Protein AF-A0A951GS99-F1 (afdb_monomer_lite)

pLDDT: mean 84.49, std 18.95, range [44.09, 98.19]

Foldseek 3Di:
DPPCDDLVNLVVLLVVLVVVVVVVPQDPVRVVVSVVSNVVSVVSNVVVVVVVVVVVVVVVVVVVVVCVVVDDPPDPPPPDPDDDDDD

Radius of gyration: 30.51 Å; chains: 1; bounding box: 56×26×95 Å

Structure (mmCIF, N/CA/C/O backbone):
data_AF-A0A951GS99-F1
#
_entry.id   AF-A0A951GS99-F1
#
loop_
_atom_site.group_PDB
_atom_site.id
_atom_site.type_symbol
_atom_site.label_atom_id
_atom_site.label_alt_id
_atom_site.label_comp_id
_atom_site.label_asym_id
_atom_site.label_entity_id
_atom_site.label_seq_id
_atom_site.pdbx_PDB_ins_code
_atom_site.Cartn_x
_atom_site.Cartn_y
_atom_site.Cartn_z
_atom_site.occupancy
_atom_site.B_iso_or_equiv
_atom_site.auth_seq_id
_atom_site.auth_comp_id
_atom_site.auth_asym_id
_atom_site.auth_atom_id
_atom_site.pdbx_PDB_model_num
ATOM 1 N N . MET A 1 1 ? 18.393 8.921 0.876 1.00 44.09 1 MET A N 1
ATOM 2 C CA . MET A 1 1 ? 16.971 8.630 0.606 1.00 44.09 1 MET A CA 1
ATOM 3 C C . MET A 1 1 ? 16.263 8.684 1.943 1.00 44.09 1 MET A C 1
ATOM 5 O O . MET A 1 1 ? 16.842 8.215 2.909 1.00 44.09 1 MET A O 1
ATOM 9 N N . ASN A 1 2 ? 15.139 9.392 2.039 1.00 44.38 2 ASN A N 1
ATOM 10 C CA . ASN A 1 2 ? 14.439 9.559 3.310 1.00 44.38 2 ASN A CA 1
ATOM 11 C C . ASN A 1 2 ? 13.664 8.264 3.610 1.00 44.38 2 ASN A C 1
ATOM 13 O O . ASN A 1 2 ? 12.672 7.998 2.937 1.00 44.38 2 ASN A O 1
ATOM 17 N N . ASP A 1 3 ? 14.134 7.459 4.567 1.00 56.59 3 ASP A N 1
ATOM 18 C CA . ASP A 1 3 ? 13.542 6.155 4.931 1.00 56.59 3 ASP A CA 1
ATOM 19 C C . ASP A 1 3 ? 12.087 6.262 5.426 1.00 56.59 3 ASP A C 1
ATOM 21 O O . ASP A 1 3 ? 11.341 5.284 5.414 1.00 56.59 3 ASP A O 1
ATOM 25 N N . GLU A 1 4 ? 11.648 7.463 5.813 1.00 59.22 4 GLU A N 1
ATOM 26 C CA . GLU A 1 4 ? 10.279 7.735 6.266 1.00 59.22 4 GLU A CA 1
ATOM 27 C C . GLU A 1 4 ? 9.214 7.553 5.172 1.00 59.22 4 GLU A C 1
ATOM 29 O O . GLU A 1 4 ? 8.032 7.452 5.493 1.00 59.22 4 GLU A O 1
ATOM 34 N N . ARG A 1 5 ? 9.602 7.516 3.890 1.00 70.31 5 ARG A N 1
ATOM 35 C CA . ARG A 1 5 ? 8.679 7.282 2.765 1.00 70.31 5 ARG A CA 1
ATOM 36 C C . ARG A 1 5 ? 9.214 6.265 1.761 1.00 70.31 5 ARG A C 1
ATOM 38 O O . ARG A 1 5 ? 9.081 6.483 0.565 1.00 70.31 5 ARG A O 1
ATOM 45 N N . SER A 1 6 ? 9.873 5.204 2.212 1.00 91.94 6 SER A N 1
ATOM 46 C CA . SER A 1 6 ? 10.159 4.075 1.322 1.00 91.94 6 SER A CA 1
ATOM 47 C C . SER A 1 6 ? 8.924 3.185 1.152 1.00 91.94 6 SER A C 1
ATOM 49 O O . SER A 1 6 ? 8.030 3.165 2.007 1.00 91.94 6 SER A O 1
ATOM 51 N N . TYR A 1 7 ? 8.892 2.421 0.059 1.00 94.06 7 TYR A N 1
ATOM 52 C CA . TYR A 1 7 ? 7.874 1.400 -0.191 1.00 94.06 7 TYR A CA 1
ATOM 53 C C . TYR A 1 7 ? 7.793 0.397 0.971 1.00 94.06 7 TYR A C 1
ATOM 55 O O . TYR A 1 7 ? 6.711 0.081 1.462 1.00 94.06 7 TYR A O 1
ATOM 63 N N . GLU A 1 8 ? 8.939 -0.049 1.482 1.00 94.88 8 GLU A N 1
ATOM 64 C CA . GLU A 1 8 ? 9.041 -1.006 2.582 1.00 94.88 8 GLU A CA 1
ATOM 65 C C . GLU A 1 8 ? 8.469 -0.441 3.886 1.00 94.88 8 GLU A C 1
ATOM 67 O O . GLU A 1 8 ? 7.730 -1.134 4.590 1.00 94.88 8 GLU A O 1
ATOM 72 N N . THR A 1 9 ? 8.753 0.829 4.195 1.00 95.31 9 THR A N 1
ATOM 73 C CA . THR A 1 9 ? 8.179 1.508 5.363 1.00 95.31 9 THR A CA 1
ATOM 74 C C . THR A 1 9 ? 6.663 1.661 5.215 1.00 95.31 9 THR A C 1
ATOM 76 O O . THR A 1 9 ? 5.929 1.433 6.181 1.00 95.31 9 THR A O 1
ATOM 79 N N . ALA A 1 10 ? 6.172 1.986 4.014 1.00 95.56 10 ALA A N 1
ATOM 80 C CA . ALA A 1 10 ? 4.741 2.098 3.745 1.00 95.56 10 ALA A CA 1
ATOM 81 C C . ALA A 1 10 ? 4.016 0.753 3.924 1.00 95.56 10 ALA A C 1
ATOM 83 O O . ALA A 1 10 ? 2.998 0.695 4.615 1.00 95.56 10 ALA A O 1
ATOM 84 N N . VAL A 1 11 ? 4.574 -0.341 3.397 1.00 96.44 11 VAL A N 1
ATOM 85 C CA . VAL A 1 11 ? 4.039 -1.700 3.588 1.00 96.44 11 VAL A CA 1
ATOM 86 C C . VAL A 1 11 ? 4.021 -2.081 5.068 1.00 96.44 11 VAL A C 1
ATOM 88 O O . VAL A 1 11 ? 2.981 -2.497 5.582 1.00 96.44 11 VAL A O 1
ATOM 91 N N . ALA A 1 12 ? 5.125 -1.865 5.788 1.00 96.94 12 ALA A N 1
ATOM 92 C CA . ALA A 1 12 ? 5.198 -2.156 7.219 1.00 96.94 12 ALA A CA 1
ATOM 93 C C . ALA A 1 12 ? 4.148 -1.368 8.024 1.00 96.94 12 ALA A C 1
ATOM 95 O O . ALA A 1 12 ? 3.579 -1.879 8.995 1.00 96.94 12 ALA A O 1
ATOM 96 N N . ARG A 1 13 ? 3.854 -0.126 7.619 1.00 97.19 13 ARG A N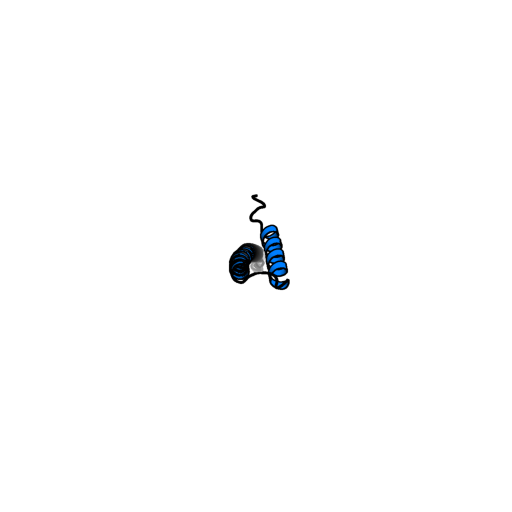 1
ATOM 97 C CA . ARG A 1 13 ? 2.801 0.680 8.238 1.00 97.19 13 ARG A CA 1
ATOM 98 C C . ARG A 1 13 ? 1.403 0.145 7.923 1.00 97.19 13 ARG A C 1
ATOM 100 O O . ARG A 1 13 ? 0.594 0.037 8.844 1.00 97.19 13 ARG A O 1
ATOM 107 N N . VAL A 1 14 ? 1.129 -0.259 6.682 1.00 97.81 14 VAL A N 1
ATOM 108 C CA . VAL A 1 14 ? -0.143 -0.907 6.308 1.00 97.81 14 VAL A CA 1
ATOM 109 C C . VAL A 1 14 ? -0.385 -2.165 7.150 1.00 97.81 14 VAL A C 1
ATOM 111 O O . VAL A 1 14 ? -1.474 -2.342 7.691 1.00 97.81 14 VAL A O 1
ATOM 114 N N . GLU A 1 15 ? 0.633 -2.998 7.368 1.00 97.94 15 GLU A N 1
ATOM 115 C CA . GLU A 1 15 ? 0.522 -4.190 8.224 1.00 97.94 15 GLU A CA 1
ATOM 116 C C . GLU A 1 15 ? 0.227 -3.857 9.696 1.00 97.94 15 GLU A C 1
ATOM 118 O O . GLU A 1 15 ? -0.469 -4.601 10.391 1.00 97.94 15 GLU A O 1
ATOM 123 N N . GLN A 1 16 ? 0.761 -2.748 10.216 1.00 98.00 16 GLN A N 1
ATOM 124 C CA . GLN A 1 16 ? 0.407 -2.270 11.557 1.00 98.00 16 GLN A CA 1
ATOM 125 C C . GLN A 1 16 ? -1.054 -1.822 11.627 1.00 98.00 16 GLN A C 1
ATOM 127 O O . GLN A 1 16 ? -1.740 -2.150 12.596 1.00 98.00 16 GLN A O 1
ATOM 132 N N . ILE A 1 17 ? -1.528 -1.107 10.605 1.00 97.94 17 ILE A N 1
ATOM 133 C CA . ILE A 1 17 ? -2.918 -0.657 10.505 1.00 97.94 17 ILE A CA 1
ATOM 134 C C . ILE A 1 17 ? -3.863 -1.861 10.470 1.00 97.94 17 ILE A C 1
ATOM 136 O O . ILE A 1 17 ? -4.803 -1.904 11.259 1.00 97.94 17 ILE A O 1
ATOM 140 N N . ILE A 1 18 ? -3.578 -2.867 9.635 1.00 97.94 18 ILE A N 1
ATOM 141 C CA . ILE A 1 18 ? -4.372 -4.105 9.553 1.00 97.94 18 ILE A CA 1
ATOM 142 C C . ILE A 1 18 ? -4.442 -4.782 10.922 1.00 97.94 18 ILE A C 1
ATOM 144 O O . ILE A 1 18 ? -5.535 -5.022 11.422 1.00 97.94 18 ILE A O 1
ATOM 148 N N . ARG A 1 19 ? -3.299 -4.988 11.592 1.00 98.00 19 ARG A N 1
ATOM 149 C CA . ARG A 1 19 ? -3.276 -5.591 12.936 1.00 98.00 19 ARG A CA 1
ATOM 150 C C . ARG A 1 19 ? -4.101 -4.811 13.959 1.00 98.00 19 ARG A C 1
ATOM 152 O O . ARG A 1 19 ? -4.707 -5.420 14.837 1.00 98.00 19 ARG A O 1
ATOM 159 N N . ARG A 1 20 ? -4.116 -3.477 13.872 1.00 97.38 20 ARG A N 1
ATOM 160 C CA . ARG A 1 20 ? -4.906 -2.631 14.776 1.00 97.38 20 ARG A CA 1
ATOM 161 C C . ARG A 1 20 ? -6.404 -2.708 14.481 1.00 97.38 20 ARG A C 1
ATOM 163 O O . ARG A 1 20 ? -7.194 -2.712 15.417 1.00 97.38 20 ARG A O 1
ATOM 170 N N . LEU A 1 21 ? -6.792 -2.772 13.211 1.00 96.75 21 LEU A N 1
ATOM 171 C CA . LEU A 1 21 ? -8.190 -2.935 12.811 1.00 96.75 21 LEU A CA 1
ATOM 172 C C . LEU A 1 21 ? -8.711 -4.337 13.165 1.00 96.75 21 LEU A C 1
ATOM 174 O O . LEU A 1 21 ? -9.799 -4.458 13.724 1.00 96.75 21 LEU A O 1
ATOM 178 N N . ASP A 1 22 ? -7.906 -5.375 12.929 1.00 97.00 22 ASP A N 1
ATOM 179 C CA . ASP A 1 22 ? -8.243 -6.773 13.219 1.00 97.00 22 ASP A CA 1
ATOM 180 C C . ASP A 1 22 ? -8.373 -7.064 14.719 1.00 97.00 22 ASP A C 1
ATOM 18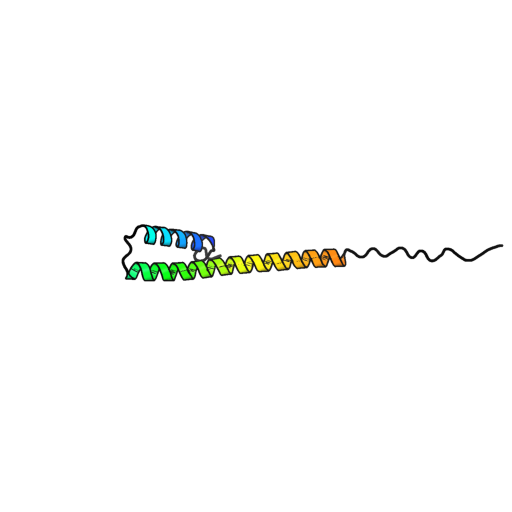2 O O . ASP A 1 22 ? -9.082 -7.994 15.103 1.00 97.00 22 ASP A O 1
ATOM 186 N N . SER A 1 23 ? -7.733 -6.270 15.589 1.00 96.50 23 SER A N 1
ATOM 187 C CA . SER A 1 23 ? -7.911 -6.430 17.036 1.00 96.50 23 SER A CA 1
ATOM 188 C C . SER A 1 23 ? -9.334 -6.095 17.492 1.00 96.50 23 SER A C 1
ATOM 190 O O . SER A 1 23 ? -9.746 -6.525 18.567 1.00 96.50 23 SER A O 1
ATOM 192 N N . GLY A 1 24 ? -10.092 -5.322 16.702 1.00 93.00 24 GLY A N 1
ATOM 193 C CA . GLY A 1 24 ? -11.452 -4.886 17.036 1.00 93.00 24 GLY A CA 1
ATOM 194 C C . GLY A 1 24 ? -11.531 -3.904 18.212 1.00 93.00 24 GLY A C 1
ATOM 195 O O . GLY A 1 24 ? -12.621 -3.527 18.632 1.00 93.00 24 GLY A O 1
ATOM 196 N N . GLU A 1 25 ? -10.387 -3.475 18.747 1.00 94.19 25 GLU A N 1
ATOM 197 C CA . GLU A 1 25 ? -10.294 -2.542 19.877 1.00 94.19 25 GLU A CA 1
ATOM 198 C C . GLU A 1 25 ? -10.266 -1.075 19.429 1.00 94.19 25 GLU A C 1
ATOM 200 O O . GLU A 1 25 ? -10.308 -0.169 20.265 1.00 94.19 25 GLU A O 1
ATOM 205 N N . ALA A 1 26 ? -10.154 -0.828 18.121 1.00 93.62 26 ALA A N 1
ATOM 206 C CA . ALA A 1 26 ? -10.144 0.514 17.570 1.00 93.62 26 ALA A CA 1
ATOM 207 C C . ALA A 1 26 ? -11.535 1.155 17.678 1.00 93.62 26 ALA A C 1
ATOM 209 O O . ALA A 1 26 ? -12.540 0.618 17.207 1.00 93.62 26 ALA A O 1
ATOM 210 N N . GLY A 1 27 ? -11.602 2.346 18.275 1.00 95.94 27 GLY A N 1
ATOM 211 C CA . GLY A 1 27 ? -12.843 3.123 18.312 1.00 95.94 27 GLY A CA 1
ATOM 212 C C . GLY A 1 27 ? -13.261 3.607 16.915 1.00 95.94 27 GLY A C 1
ATOM 213 O O . GLY A 1 27 ? -12.462 3.612 15.982 1.00 95.94 27 GLY A O 1
ATOM 214 N N . LEU A 1 28 ? -14.498 4.095 16.756 1.00 96.56 28 LEU A N 1
ATOM 215 C CA . LEU A 1 28 ? -15.011 4.562 15.454 1.00 96.56 28 LEU A CA 1
ATOM 216 C C . LEU A 1 28 ? -14.138 5.658 14.813 1.00 96.56 28 LEU A C 1
ATOM 218 O O . LEU A 1 28 ? -13.847 5.605 13.620 1.00 96.56 28 LEU A O 1
ATOM 222 N N . ARG A 1 29 ? -13.721 6.660 15.600 1.00 96.31 29 ARG A N 1
ATOM 223 C CA . ARG A 1 29 ? -12.867 7.753 15.104 1.00 96.31 29 ARG A CA 1
ATOM 224 C C . ARG A 1 29 ? -11.480 7.243 14.709 1.00 96.31 29 ARG A C 1
ATOM 226 O O . ARG A 1 29 ? -11.006 7.594 13.638 1.00 96.31 29 ARG A O 1
ATOM 233 N N . GLU A 1 30 ? -10.886 6.391 15.539 1.00 97.19 30 GLU A N 1
ATOM 234 C CA . GLU A 1 30 ? -9.586 5.771 15.265 1.00 97.19 30 GLU A CA 1
ATOM 235 C C . GLU A 1 30 ? -9.644 4.909 13.996 1.00 97.19 30 GLU A C 1
ATOM 237 O O . GLU A 1 30 ? -8.802 5.044 13.121 1.00 97.19 30 GLU A O 1
ATOM 242 N N . THR A 1 31 ? -10.690 4.096 13.841 1.00 97.31 31 THR A N 1
ATOM 243 C CA . THR A 1 31 ? -10.926 3.281 12.640 1.00 97.31 31 THR A CA 1
ATOM 244 C C . THR A 1 31 ? -10.973 4.144 11.380 1.00 97.31 31 THR A C 1
ATOM 246 O O . THR A 1 31 ? -10.375 3.798 10.366 1.00 97.31 31 THR A O 1
ATOM 249 N N . LEU A 1 32 ? -11.656 5.292 11.434 1.00 97.94 32 LEU A N 1
ATOM 250 C CA . LEU A 1 32 ? -11.737 6.213 10.302 1.00 97.94 32 LEU A CA 1
ATOM 251 C C . LEU A 1 32 ? -10.370 6.814 9.940 1.00 97.94 32 LEU A C 1
ATOM 253 O O . LEU A 1 32 ? -10.071 6.968 8.757 1.00 97.94 32 LEU A O 1
ATOM 257 N N . GLU A 1 33 ? -9.550 7.152 10.933 1.00 98.12 33 GLU A N 1
ATOM 258 C CA . GLU A 1 33 ? -8.188 7.655 10.719 1.00 98.12 33 GLU A CA 1
ATOM 259 C C . GLU A 1 33 ? -7.279 6.567 10.136 1.00 98.12 33 GLU A C 1
ATOM 261 O O . GLU A 1 33 ? -6.659 6.786 9.097 1.00 98.12 33 GLU A O 1
ATOM 266 N N . LEU A 1 34 ? -7.296 5.369 10.724 1.00 98.19 34 LEU A N 1
ATOM 267 C CA . LEU A 1 34 ? -6.541 4.200 10.269 1.00 98.19 34 LEU A CA 1
ATOM 268 C C . LEU A 1 34 ? -6.877 3.812 8.825 1.00 98.19 34 LEU A C 1
ATOM 270 O O . LEU A 1 34 ? -5.981 3.543 8.031 1.00 98.19 34 LEU A O 1
ATOM 274 N N . VAL A 1 35 ? -8.159 3.812 8.451 1.00 97.62 35 VAL A N 1
ATOM 275 C CA . VAL A 1 35 ? -8.584 3.490 7.079 1.00 97.62 35 VAL A CA 1
ATOM 276 C C . VAL A 1 35 ? -8.149 4.570 6.088 1.00 97.62 35 VAL A C 1
ATOM 278 O O . VAL A 1 35 ? -7.759 4.244 4.967 1.00 97.62 35 VAL A O 1
ATOM 281 N N . ARG A 1 36 ? -8.198 5.853 6.472 1.00 98.19 36 ARG A N 1
ATOM 282 C CA . ARG A 1 36 ? -7.711 6.945 5.611 1.00 98.19 36 ARG A CA 1
ATOM 283 C C . ARG A 1 36 ? -6.215 6.831 5.370 1.00 98.19 36 ARG A C 1
ATOM 285 O O . ARG A 1 36 ? -5.803 6.857 4.216 1.00 98.19 36 ARG A O 1
ATOM 292 N N . GLU A 1 37 ? -5.446 6.649 6.438 1.00 97.81 37 GLU A N 1
ATOM 293 C CA . GLU A 1 37 ? -4.000 6.462 6.358 1.00 97.81 37 GLU A CA 1
ATOM 294 C C . GLU A 1 37 ? -3.655 5.225 5.517 1.00 97.81 37 GLU A C 1
ATOM 296 O O . GLU A 1 37 ? -2.853 5.300 4.591 1.00 97.81 37 GLU A O 1
ATOM 301 N N . GLY A 1 38 ? -4.324 4.096 5.773 1.00 97.69 38 GLY A N 1
ATOM 302 C CA . GLY A 1 38 ? -4.126 2.865 5.012 1.00 97.69 38 GLY A CA 1
ATOM 303 C C . GLY A 1 38 ? -4.397 3.046 3.518 1.00 97.69 38 GLY A C 1
ATOM 304 O O . GLY A 1 38 ? -3.638 2.540 2.696 1.00 97.69 38 GLY A O 1
ATOM 305 N N . ARG A 1 39 ? -5.433 3.812 3.152 1.00 98.06 39 ARG A N 1
ATOM 306 C CA . ARG A 1 39 ? -5.730 4.128 1.748 1.00 98.06 39 ARG A CA 1
ATOM 307 C C . ARG A 1 39 ? -4.598 4.919 1.093 1.00 98.06 39 ARG A C 1
ATOM 309 O O . ARG A 1 39 ? -4.171 4.549 0.006 1.00 98.06 39 ARG A O 1
ATOM 316 N N . GLU A 1 40 ? -4.113 5.970 1.748 1.00 97.69 40 GLU A N 1
ATOM 317 C CA . GLU A 1 40 ? -3.023 6.806 1.223 1.00 97.69 40 GLU A CA 1
ATOM 318 C C . GLU A 1 40 ? -1.735 5.995 1.021 1.00 97.69 40 GLU A C 1
ATOM 320 O O . GLU A 1 40 ? -1.060 6.137 0.003 1.00 97.69 40 GLU A O 1
ATOM 325 N N . LEU A 1 41 ? -1.425 5.087 1.948 1.00 97.44 41 LEU A N 1
ATOM 326 C CA . LEU A 1 41 ? -0.264 4.203 1.838 1.00 97.44 41 LEU A CA 1
ATOM 327 C C . LEU A 1 41 ? -0.406 3.188 0.699 1.00 97.44 41 LEU A C 1
ATOM 329 O O . LEU A 1 41 ? 0.553 2.956 -0.031 1.00 97.44 41 LEU A O 1
ATOM 333 N N . VAL A 1 42 ? -1.590 2.596 0.518 1.00 97.19 42 VAL A N 1
ATOM 334 C CA . VAL A 1 42 ? -1.847 1.661 -0.590 1.00 97.19 42 VAL A CA 1
ATOM 335 C C . VAL A 1 42 ? -1.759 2.370 -1.943 1.00 97.19 42 VAL A C 1
ATOM 337 O O . VAL A 1 42 ? -1.163 1.825 -2.870 1.00 97.19 42 VAL A O 1
ATOM 340 N N . GLU A 1 43 ? -2.304 3.585 -2.057 1.00 97.62 43 GLU A N 1
ATOM 341 C CA . GLU A 1 43 ? -2.185 4.420 -3.261 1.00 97.62 43 GLU A CA 1
ATOM 342 C C . GLU A 1 43 ? -0.712 4.736 -3.571 1.00 97.62 43 GLU A C 1
ATOM 344 O O . GLU A 1 43 ? -0.280 4.604 -4.717 1.00 97.62 43 GLU A O 1
ATOM 349 N N . TYR A 1 44 ? 0.079 5.075 -2.548 1.00 96.12 44 TYR A N 1
ATOM 350 C CA . TYR A 1 44 ? 1.519 5.277 -2.695 1.00 96.12 44 TYR A CA 1
ATOM 351 C C . TYR A 1 44 ? 2.230 4.009 -3.193 1.00 96.12 44 TYR A C 1
ATOM 353 O O . TYR A 1 44 ? 2.913 4.054 -4.216 1.00 96.12 44 TYR A O 1
ATOM 361 N N . CYS A 1 45 ? 2.017 2.861 -2.543 1.00 96.19 45 CYS A N 1
ATOM 362 C CA . CYS A 1 45 ? 2.620 1.592 -2.955 1.00 96.19 45 CYS A CA 1
ATOM 363 C C . CYS A 1 45 ? 2.270 1.219 -4.403 1.00 96.19 45 CYS A C 1
ATOM 365 O O . CYS A 1 45 ? 3.139 0.763 -5.143 1.00 96.19 45 CYS A O 1
ATOM 367 N N . ALA A 1 46 ? 1.018 1.433 -4.821 1.00 96.69 46 ALA A N 1
ATOM 368 C CA . ALA A 1 46 ? 0.601 1.197 -6.200 1.00 96.69 46 ALA A CA 1
ATOM 369 C C . ALA A 1 46 ? 1.378 2.086 -7.185 1.00 96.69 46 ALA A C 1
ATOM 371 O O . ALA A 1 46 ? 1.892 1.583 -8.179 1.00 96.69 46 ALA A O 1
ATOM 372 N N . SER A 1 47 ? 1.542 3.377 -6.873 1.00 96.31 47 SER A N 1
ATOM 373 C CA . SER A 1 47 ? 2.280 4.303 -7.742 1.00 96.31 47 SER A CA 1
ATOM 374 C C . SER A 1 47 ? 3.761 3.945 -7.911 1.00 96.31 47 SER A C 1
ATOM 376 O O . SER A 1 47 ? 4.295 4.059 -9.014 1.00 96.31 47 SER A O 1
ATOM 378 N N . GLU A 1 48 ? 4.418 3.456 -6.856 1.00 95.44 48 GLU A N 1
ATOM 379 C CA . GLU A 1 48 ? 5.811 2.999 -6.939 1.00 95.44 48 GLU A CA 1
ATOM 380 C C . GLU A 1 48 ? 5.932 1.756 -7.836 1.00 95.44 48 GLU A C 1
ATOM 382 O O . GLU A 1 48 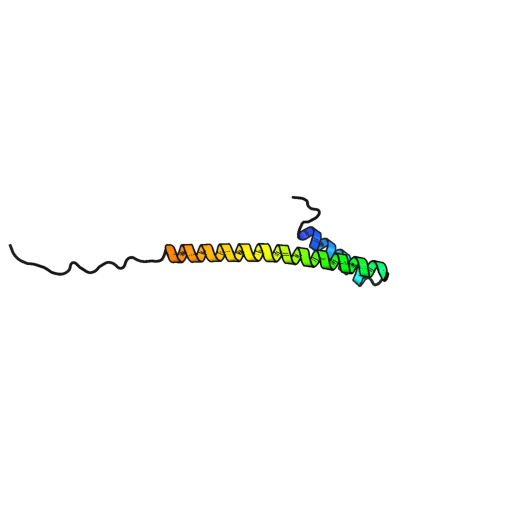? 6.829 1.674 -8.675 1.00 95.44 48 GLU A O 1
ATOM 387 N N . LEU A 1 49 ? 5.001 0.802 -7.709 1.00 96.31 49 LEU A N 1
ATOM 388 C CA . LEU A 1 49 ? 4.970 -0.400 -8.549 1.00 96.31 49 LEU A CA 1
ATOM 389 C C . LEU A 1 49 ? 4.672 -0.080 -10.018 1.00 96.31 49 LEU A C 1
ATOM 391 O O . LEU A 1 49 ? 5.268 -0.694 -10.907 1.00 96.31 49 LEU A O 1
ATOM 395 N N . ASP A 1 50 ? 3.794 0.885 -10.283 1.00 96.94 50 ASP A N 1
ATOM 396 C CA . ASP A 1 50 ? 3.496 1.353 -11.638 1.00 96.94 50 ASP A CA 1
ATOM 397 C C . ASP A 1 50 ? 4.730 1.998 -12.282 1.00 96.94 50 ASP A C 1
ATOM 399 O O . ASP A 1 50 ? 5.066 1.680 -13.424 1.00 96.94 50 ASP A O 1
ATOM 403 N N . ALA A 1 51 ? 5.464 2.834 -11.539 1.00 95.12 51 ALA A N 1
ATOM 404 C CA . ALA A 1 51 ? 6.695 3.456 -12.024 1.00 95.12 51 ALA A CA 1
ATOM 405 C C . ALA A 1 51 ? 7.769 2.413 -12.381 1.00 95.12 51 ALA A C 1
ATOM 407 O O . ALA A 1 51 ? 8.414 2.506 -13.429 1.00 95.12 51 ALA A O 1
ATOM 408 N N . VAL A 1 52 ? 7.933 1.383 -11.544 1.00 95.12 52 VAL A N 1
ATOM 409 C CA . VAL A 1 52 ? 8.843 0.264 -11.834 1.00 95.12 52 VAL A CA 1
ATOM 410 C C . VAL A 1 52 ? 8.376 -0.515 -13.065 1.00 95.12 52 VAL A C 1
ATOM 412 O O . VAL A 1 52 ? 9.191 -0.848 -13.926 1.00 95.12 52 VAL A O 1
ATOM 415 N N . SER A 1 53 ? 7.074 -0.783 -13.177 1.00 94.50 53 SER A N 1
ATOM 416 C CA . SER A 1 53 ? 6.497 -1.526 -14.303 1.00 94.50 53 SER A CA 1
ATOM 417 C C . SER A 1 53 ? 6.706 -0.800 -15.631 1.00 94.50 53 SER A C 1
ATOM 419 O O . SER A 1 53 ? 7.123 -1.426 -16.606 1.00 94.50 53 SER A O 1
ATOM 421 N N . GLN A 1 54 ? 6.499 0.519 -15.655 1.00 96.25 54 GLN A N 1
ATOM 422 C CA . GLN A 1 54 ? 6.759 1.348 -16.830 1.00 96.25 54 GLN A CA 1
ATOM 423 C C . GLN A 1 54 ? 8.238 1.291 -17.238 1.00 96.25 54 GLN A C 1
ATOM 425 O O . GLN A 1 54 ? 8.544 1.062 -18.407 1.00 96.25 54 GLN A O 1
ATOM 430 N N . GLY A 1 55 ? 9.161 1.425 -16.280 1.00 93.88 55 GLY A N 1
ATOM 431 C CA . GLY A 1 55 ? 10.594 1.334 -16.569 1.00 93.88 55 GLY A CA 1
ATOM 432 C C . GLY A 1 55 ? 11.001 -0.020 -17.164 1.00 93.88 55 GLY A C 1
ATOM 433 O O . GLY A 1 55 ? 11.822 -0.082 -18.077 1.00 93.88 55 GLY A O 1
ATOM 434 N N . LEU A 1 56 ? 10.399 -1.120 -16.699 1.00 95.12 56 LEU A N 1
ATOM 435 C CA . LEU A 1 56 ? 10.632 -2.450 -17.273 1.00 95.12 56 LEU A CA 1
ATOM 436 C C . LEU A 1 56 ? 10.087 -2.582 -18.703 1.00 95.12 56 LEU A C 1
ATOM 438 O O . LEU A 1 56 ? 10.702 -3.255 -19.534 1.00 95.12 56 LEU A O 1
ATOM 442 N N . GLU A 1 57 ? 8.944 -1.965 -18.999 1.00 95.38 57 GLU A N 1
ATOM 443 C CA . GLU A 1 57 ? 8.361 -1.965 -20.342 1.00 95.38 57 GLU A CA 1
ATOM 444 C C . GLU A 1 57 ? 9.222 -1.176 -21.337 1.00 95.38 57 GLU A C 1
ATOM 446 O O . GLU A 1 57 ? 9.471 -1.660 -22.444 1.00 95.38 57 GLU A O 1
ATOM 451 N N . GLU A 1 58 ? 9.748 -0.021 -20.923 1.00 95.19 58 GLU A N 1
ATOM 452 C CA . GLU A 1 58 ? 10.676 0.793 -21.715 1.00 95.19 58 GLU A CA 1
ATOM 453 C C . GLU A 1 58 ? 11.954 0.010 -22.055 1.00 95.19 58 GLU A C 1
ATOM 455 O O . GLU A 1 58 ? 12.293 -0.130 -23.231 1.00 95.19 58 GLU A O 1
ATOM 460 N N . LEU A 1 59 ? 12.596 -0.614 -21.060 1.00 93.69 59 LEU A N 1
ATOM 461 C CA . LEU A 1 59 ? 13.787 -1.449 -21.273 1.00 93.69 59 LEU A CA 1
ATOM 462 C C . LEU A 1 59 ? 13.525 -2.609 -22.245 1.00 93.69 59 LEU A C 1
ATOM 464 O O . LEU A 1 59 ? 14.349 -2.922 -23.107 1.00 93.69 59 LEU A O 1
ATOM 468 N N . ARG A 1 60 ? 12.358 -3.253 -22.134 1.00 92.81 60 ARG A N 1
ATOM 469 C CA . ARG A 1 60 ? 11.960 -4.344 -23.031 1.00 92.81 60 ARG A CA 1
ATOM 470 C C . ARG A 1 60 ? 11.751 -3.856 -24.466 1.00 92.81 60 ARG A C 1
ATOM 472 O O . ARG A 1 60 ? 12.043 -4.591 -25.412 1.00 92.81 60 ARG A O 1
ATOM 479 N N . LEU A 1 61 ? 11.225 -2.645 -24.639 1.00 92.94 61 LEU A N 1
ATOM 480 C CA . LEU A 1 61 ? 11.058 -2.033 -25.952 1.00 92.94 61 LEU A CA 1
ATOM 481 C C . LEU A 1 61 ? 12.415 -1.680 -26.576 1.00 92.94 61 LEU A C 1
ATOM 483 O O . LEU A 1 61 ? 12.630 -1.981 -27.749 1.00 92.94 61 LEU A O 1
ATOM 487 N N . GLU A 1 62 ? 13.340 -1.123 -25.796 1.00 91.69 62 GLU A N 1
ATOM 488 C CA . GLU A 1 62 ? 14.710 -0.836 -26.239 1.00 91.69 62 GLU A CA 1
ATOM 489 C C . GLU A 1 62 ? 15.440 -2.107 -26.702 1.00 91.69 62 GLU A C 1
ATOM 491 O O . GLU A 1 62 ? 16.049 -2.119 -27.774 1.00 91.69 62 GLU A O 1
ATOM 496 N N . GLU A 1 63 ? 15.315 -3.213 -25.959 1.00 92.19 63 GLU A N 1
ATOM 497 C CA . GLU A 1 63 ? 15.879 -4.512 -26.349 1.00 92.19 63 GLU A CA 1
ATOM 498 C C . GLU A 1 63 ? 15.302 -5.011 -27.687 1.00 92.19 63 GLU A C 1
ATOM 500 O O . GLU A 1 63 ? 16.029 -5.510 -28.555 1.00 92.19 63 GLU A O 1
ATOM 505 N N . LEU A 1 64 ? 13.987 -4.861 -27.884 1.00 91.69 64 LEU A N 1
ATOM 506 C CA . LEU A 1 64 ? 13.322 -5.227 -29.134 1.00 91.69 64 LEU A CA 1
ATOM 507 C C . LEU A 1 64 ? 13.824 -4.390 -30.315 1.00 91.69 64 LEU A C 1
ATOM 509 O O . LEU A 1 64 ? 14.085 -4.962 -31.376 1.00 91.69 64 LEU A O 1
ATOM 513 N N . VAL A 1 65 ? 13.977 -3.074 -30.135 1.00 91.62 65 VAL A N 1
ATOM 514 C CA . VAL A 1 65 ? 14.520 -2.166 -31.159 1.00 91.62 65 VAL A CA 1
ATOM 515 C C . VAL A 1 65 ? 15.940 -2.582 -31.532 1.00 91.62 65 VAL A C 1
ATOM 517 O O . VAL A 1 65 ? 16.200 -2.835 -32.707 1.00 91.62 65 VAL A O 1
ATOM 520 N N . ALA A 1 66 ? 16.821 -2.778 -30.547 1.00 91.62 66 ALA A N 1
ATOM 521 C CA . ALA A 1 66 ? 18.203 -3.191 -30.787 1.00 91.62 66 ALA A CA 1
ATOM 522 C C . ALA A 1 66 ? 18.293 -4.512 -31.573 1.00 91.62 66 ALA A C 1
ATOM 524 O O . ALA A 1 66 ? 19.138 -4.671 -32.457 1.00 91.62 66 ALA A O 1
ATOM 525 N N . ARG A 1 67 ? 17.392 -5.465 -31.299 1.00 91.81 67 ARG A N 1
ATOM 526 C CA . ARG A 1 67 ? 17.337 -6.740 -32.026 1.00 91.81 67 ARG A CA 1
ATOM 527 C C . ARG A 1 67 ? 16.850 -6.587 -33.468 1.00 91.81 67 ARG A C 1
ATOM 529 O O . ARG A 1 67 ? 17.333 -7.308 -34.339 1.00 91.81 67 ARG A O 1
ATOM 536 N N . LEU A 1 68 ? 15.887 -5.699 -33.719 1.00 90.06 68 LEU A N 1
ATOM 537 C CA . LEU A 1 68 ? 15.394 -5.415 -35.070 1.00 90.06 68 LEU A CA 1
ATOM 538 C C . LEU A 1 68 ? 16.443 -4.665 -35.901 1.00 90.06 68 LEU A C 1
ATOM 540 O O . LEU A 1 68 ? 16.654 -5.010 -37.060 1.00 90.06 68 LEU A O 1
ATOM 544 N N . GLU A 1 69 ? 17.142 -3.698 -35.305 1.00 86.56 69 GLU A N 1
ATOM 545 C CA . GLU A 1 69 ? 18.213 -2.942 -35.966 1.00 86.56 69 GLU A CA 1
ATOM 546 C C . GLU A 1 69 ? 19.458 -3.803 -36.235 1.00 86.56 69 GLU A C 1
ATOM 548 O O . GLU A 1 69 ? 20.087 -3.675 -37.283 1.00 86.56 69 GLU A O 1
ATOM 553 N N . GLY A 1 70 ? 19.785 -4.743 -35.342 1.00 75.31 70 GLY A N 1
ATOM 554 C CA . GLY A 1 70 ? 20.867 -5.716 -35.536 1.00 75.31 70 GLY A CA 1
ATOM 555 C C . GLY A 1 70 ? 20.525 -6.890 -36.468 1.00 75.31 70 GLY A C 1
ATOM 556 O O . GLY A 1 70 ? 21.370 -7.757 -36.691 1.00 75.31 70 GLY A O 1
ATOM 557 N N . GLY A 1 71 ? 19.296 -6.950 -36.991 1.00 57.12 71 GLY A N 1
ATOM 558 C CA . GLY A 1 71 ? 18.711 -8.118 -37.649 1.00 57.12 71 GLY A CA 1
ATOM 559 C C . GLY A 1 71 ? 18.273 -7.892 -39.095 1.00 57.12 71 GLY A C 1
ATOM 560 O O . GLY A 1 71 ? 17.158 -8.266 -39.449 1.00 57.12 71 GLY A O 1
ATOM 561 N N . ALA A 1 72 ? 19.136 -7.342 -39.948 1.00 48.91 72 ALA A N 1
ATOM 562 C CA . ALA A 1 72 ? 18.991 -7.468 -41.399 1.00 48.91 72 ALA A CA 1
ATOM 563 C C . ALA A 1 72 ? 20.235 -8.167 -41.974 1.00 48.91 72 ALA A C 1
ATOM 565 O O . ALA A 1 72 ? 21.293 -7.542 -42.056 1.00 48.91 72 ALA A O 1
ATOM 566 N N . PRO A 1 73 ? 20.165 -9.454 -42.370 1.00 49.72 73 PRO A N 1
ATOM 567 C CA . PRO A 1 73 ? 21.211 -10.021 -43.201 1.00 49.72 73 PRO A CA 1
ATOM 568 C C . PRO A 1 73 ? 21.112 -9.349 -44.572 1.00 49.72 73 PRO A C 1
ATOM 570 O O . PRO A 1 73 ? 20.106 -9.503 -45.268 1.00 49.72 73 PRO A O 1
ATOM 573 N N . GLU A 1 74 ? 22.144 -8.598 -44.963 1.00 50.69 74 GLU A N 1
ATOM 574 C CA . GLU A 1 74 ? 22.365 -8.300 -46.376 1.00 50.69 74 GLU A CA 1
ATOM 575 C C . GLU A 1 74 ? 22.343 -9.632 -47.132 1.00 50.69 74 GLU A C 1
ATOM 577 O 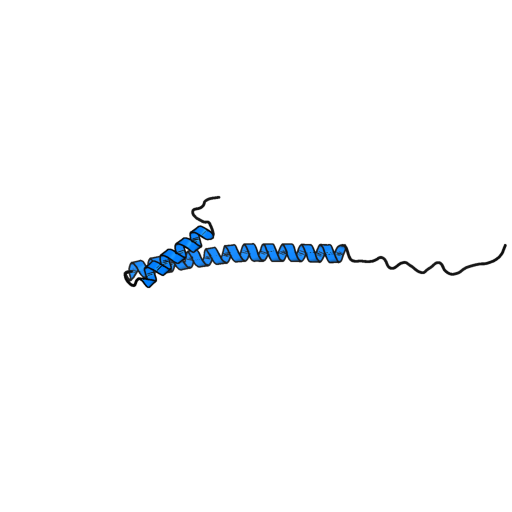O . GLU A 1 74 ? 23.196 -10.502 -46.937 1.00 50.69 74 GLU A O 1
ATOM 582 N N . ALA A 1 75 ? 21.314 -9.822 -47.956 1.00 48.75 75 ALA A N 1
ATOM 583 C CA . ALA A 1 75 ? 21.260 -10.941 -48.876 1.00 48.75 75 ALA A CA 1
ATOM 584 C C . ALA A 1 75 ? 22.486 -10.832 -49.802 1.00 48.75 75 ALA A C 1
ATOM 586 O O . ALA A 1 75 ? 22.670 -9.779 -50.421 1.00 48.75 75 ALA A O 1
ATOM 587 N N . PRO A 1 76 ? 23.322 -11.880 -49.931 1.00 48.91 76 PRO A N 1
ATOM 588 C CA . PRO A 1 76 ? 24.427 -11.841 -50.869 1.00 48.91 76 PRO A CA 1
ATOM 589 C C . PRO A 1 76 ? 23.833 -11.750 -52.273 1.00 48.91 76 PRO A C 1
ATOM 591 O O . PRO A 1 76 ? 23.121 -12.649 -52.724 1.00 48.91 76 PRO A O 1
ATOM 594 N N . SER A 1 77 ? 24.091 -10.635 -52.950 1.00 53.12 77 SER A N 1
ATOM 595 C CA . SER A 1 77 ? 23.703 -10.412 -54.334 1.00 53.12 77 SER A CA 1
ATOM 596 C C . SER A 1 77 ? 24.415 -11.432 -55.225 1.00 53.12 77 SER A C 1
ATOM 598 O O . SER A 1 77 ? 25.570 -11.282 -55.618 1.00 53.12 77 SER A O 1
ATOM 600 N N . GLU A 1 78 ? 23.699 -12.502 -55.565 1.00 53.84 78 GLU A N 1
ATOM 601 C CA . GLU A 1 78 ? 24.072 -13.460 -56.603 1.00 53.84 78 GLU A CA 1
ATOM 602 C C . GLU A 1 78 ? 23.903 -12.798 -57.985 1.00 53.84 78 GLU A C 1
ATOM 604 O O . GLU A 1 78 ? 23.020 -13.142 -58.761 1.00 53.84 78 GLU A O 1
ATOM 609 N N . GLN A 1 79 ? 24.717 -11.781 -58.290 1.00 55.00 79 GLN A N 1
ATOM 610 C CA . GLN A 1 79 ? 24.749 -11.112 -59.596 1.00 55.00 79 GLN A CA 1
ATOM 611 C C . GLN A 1 79 ? 26.182 -10.753 -60.005 1.00 55.00 79 GLN A C 1
ATOM 613 O O . GLN A 1 79 ? 26.555 -9.592 -60.105 1.00 55.00 79 GLN A O 1
ATOM 618 N N . ALA A 1 80 ? 26.983 -11.783 -60.278 1.00 54.03 80 ALA A N 1
ATOM 619 C CA . ALA A 1 80 ? 28.045 -11.725 -61.289 1.00 54.03 80 ALA A CA 1
ATOM 620 C C . ALA A 1 80 ? 28.404 -13.131 -61.808 1.00 54.03 80 ALA A C 1
ATOM 622 O O . ALA A 1 80 ? 29.561 -13.454 -62.061 1.00 54.03 80 ALA A O 1
ATOM 623 N N . ARG A 1 81 ? 27.403 -14.001 -61.987 1.00 55.12 81 ARG A N 1
ATOM 624 C CA . ARG A 1 81 ? 27.501 -15.100 -62.952 1.00 55.12 81 ARG A CA 1
ATOM 625 C C . ARG A 1 81 ? 26.858 -14.601 -64.239 1.00 55.12 81 ARG A C 1
ATOM 627 O O . ARG A 1 81 ? 25.645 -14.651 -64.321 1.00 55.12 81 ARG A O 1
ATOM 634 N N . THR A 1 82 ? 27.668 -14.077 -65.163 1.00 55.09 82 THR A N 1
ATOM 635 C CA . THR A 1 82 ? 27.556 -14.201 -66.638 1.00 55.09 82 THR A CA 1
ATOM 636 C C . THR A 1 82 ? 28.240 -13.025 -67.344 1.00 55.09 82 THR A C 1
ATOM 638 O O . THR A 1 82 ? 27.726 -11.912 -67.287 1.00 55.09 82 THR A O 1
ATOM 641 N N . ALA A 1 83 ? 29.357 -13.296 -68.031 1.00 52.44 83 ALA A N 1
ATOM 642 C CA . ALA A 1 83 ? 29.743 -12.787 -69.365 1.00 52.44 83 ALA A CA 1
ATOM 643 C C . ALA A 1 83 ? 31.271 -12.932 -69.527 1.00 52.44 83 ALA A C 1
ATOM 645 O O . ALA A 1 83 ? 32.029 -12.133 -68.994 1.00 52.44 83 ALA A O 1
ATOM 646 N N . GLY A 1 84 ? 31.743 -14.041 -70.102 1.00 48.12 84 GLY A N 1
ATOM 647 C CA . GLY A 1 84 ? 32.397 -14.026 -71.425 1.00 48.12 84 GLY A CA 1
ATOM 648 C C . GLY A 1 84 ? 33.916 -14.167 -71.237 1.00 48.12 84 GLY A C 1
ATOM 649 O O . GLY A 1 84 ? 34.508 -13.401 -70.496 1.00 48.12 84 GLY A O 1
ATOM 650 N N . GLY A 1 85 ? 34.604 -15.188 -71.739 1.00 53.19 85 GLY A N 1
ATOM 651 C CA . GLY A 1 85 ? 34.532 -15.712 -73.096 1.00 53.19 85 GLY A CA 1
ATOM 652 C C . GLY A 1 85 ? 35.783 -15.231 -73.835 1.00 53.19 85 GLY A C 1
ATOM 653 O O . GLY A 1 85 ?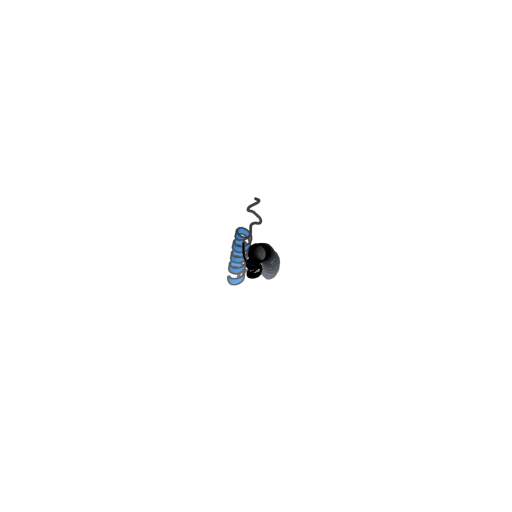 35.878 -14.048 -74.136 1.00 53.19 85 GLY A O 1
ATOM 654 N N . ASP A 1 86 ? 36.713 -16.160 -74.059 1.00 51.09 86 ASP A N 1
ATOM 655 C CA . ASP A 1 86 ? 37.857 -16.118 -74.978 1.00 51.09 86 ASP A CA 1
ATOM 656 C C . ASP A 1 86 ? 38.761 -14.874 -75.016 1.00 51.09 86 ASP A C 1
ATOM 658 O O . ASP A 1 86 ? 38.436 -13.834 -75.602 1.00 51.09 86 ASP A O 1
ATOM 662 N N . ARG A 1 87 ? 40.006 -15.075 -74.566 1.00 48.84 87 ARG A N 1
ATOM 663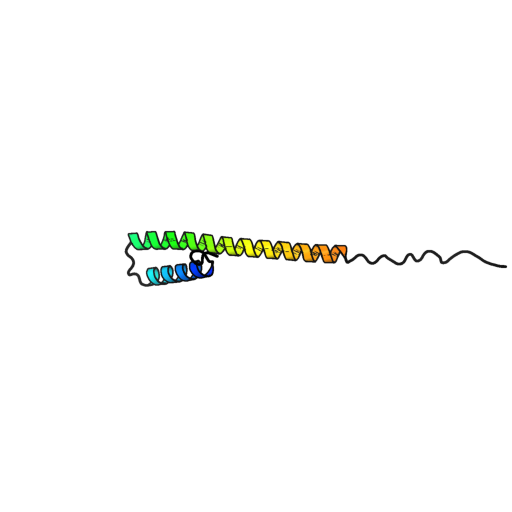 C CA . ARG A 1 87 ? 41.181 -14.840 -75.416 1.00 48.84 87 ARG A CA 1
ATOM 664 C C . ARG A 1 87 ? 42.421 -15.565 -74.908 1.00 48.84 87 ARG A C 1
ATOM 666 O O . ARG A 1 87 ? 42.643 -15.550 -73.680 1.00 48.84 87 ARG A O 1
#

Secondary structure (DSSP, 8-state):
--GGG-HHHHHHHHHHHHHHHHTS---HHHHHHHHHHHHHHHHHHHHHHHHHHHHHHHHHHHHHHHHHHT-----------------

Sequence (87 aa):
MNDERSYETAVARVEQIIRRLDSGEAGLRETLELVREGRELVEYCASELDAVSQGLEELRLEELVARLEGGAPEAPSEQARTAGGDR